Protein AF-A0A3R7RFD7-F1 (afdb_monomer)

Secondary structure (DSSP, 8-state):
-HHHHHHHHHHHHHHHHHHHHHHHHHHHHHHHHHHHTT-------TTSPSSS-HHHHS--EETTEE---

Foldseek 3Di:
DVVVVVVVVVVVVVVVVVVVVVVVVVVVVVVVCVVVVPPDPPPPPPVDDPDPDCVVPVPCDDPNDRDDD

Mean predicted aligned error: 14.59 Å

Sequence (69 aa):
MAEDTKQTAKRKQSVAEAARRARAEADVRRKQQEATSDAKVARKESGGRAGPEPTRYGDWEKDGIISDF

Structure (mmCIF, N/CA/C/O backbone):
data_AF-A0A3R7RFD7-F1
#
_entry.id   AF-A0A3R7RFD7-F1
#
loop_
_atom_site.group_PDB
_atom_site.id
_atom_site.type_symbol
_atom_site.label_atom_id
_atom_site.label_alt_id
_atom_site.label_comp_id
_atom_site.label_asym_id
_atom_site.label_entity_id
_atom_site.label_seq_id
_atom_site.pdbx_PDB_ins_code
_atom_site.Cartn_x
_atom_site.Cartn_y
_atom_site.Cartn_z
_atom_site.occupancy
_atom_site.B_iso_or_equiv
_atom_site.auth_seq_id
_atom_site.auth_comp_id
_atom_site.auth_asym_id
_atom_site.auth_atom_id
_atom_site.pdbx_PDB_model_num
ATOM 1 N N . MET A 1 1 ? 14.203 -7.699 -31.948 1.00 59.50 1 MET A N 1
ATOM 2 C CA . MET A 1 1 ? 13.655 -6.439 -31.389 1.00 59.50 1 MET A CA 1
ATOM 3 C C . MET A 1 1 ? 12.127 -6.420 -31.256 1.00 59.50 1 MET A C 1
ATOM 5 O O . MET A 1 1 ? 11.647 -5.875 -30.275 1.00 59.50 1 MET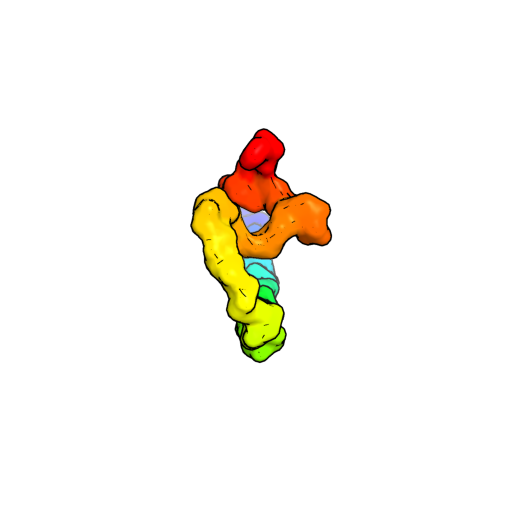 A O 1
ATOM 9 N N . ALA A 1 2 ? 11.344 -6.998 -32.181 1.00 65.88 2 ALA A N 1
ATOM 10 C CA . ALA A 1 2 ? 9.871 -6.990 -32.088 1.00 65.88 2 ALA A CA 1
ATOM 11 C C . ALA A 1 2 ? 9.271 -7.991 -31.069 1.00 65.88 2 ALA A C 1
ATOM 13 O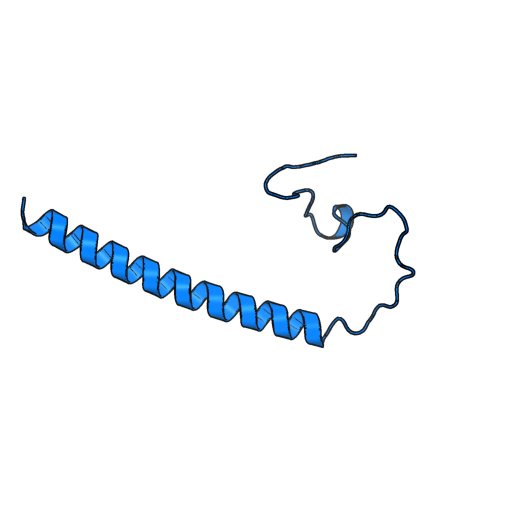 O . ALA A 1 2 ? 8.149 -7.808 -30.603 1.00 65.88 2 ALA A O 1
ATOM 14 N N . GLU A 1 3 ? 9.999 -9.049 -30.703 1.00 68.50 3 GLU A N 1
ATOM 15 C CA . GLU A 1 3 ? 9.542 -10.023 -29.696 1.00 68.50 3 GLU A CA 1
ATOM 16 C C . GLU A 1 3 ? 9.640 -9.499 -28.259 1.00 68.50 3 GLU A C 1
ATOM 18 O O . GLU A 1 3 ? 8.732 -9.731 -27.458 1.00 68.50 3 GLU A O 1
ATOM 23 N N . ASP A 1 4 ? 10.681 -8.728 -27.938 1.00 74.44 4 ASP A N 1
ATOM 24 C CA . ASP A 1 4 ? 10.884 -8.183 -26.590 1.00 74.44 4 ASP A CA 1
ATOM 25 C C . ASP A 1 4 ? 9.794 -7.191 -26.178 1.00 74.44 4 ASP A C 1
ATOM 27 O O . ASP A 1 4 ? 9.351 -7.184 -25.024 1.00 74.44 4 ASP A O 1
ATOM 31 N N . THR A 1 5 ? 9.302 -6.386 -27.122 1.00 80.12 5 THR A N 1
ATOM 32 C CA . THR A 1 5 ? 8.193 -5.450 -26.891 1.00 80.12 5 THR A CA 1
ATOM 33 C C . THR A 1 5 ? 6.875 -6.184 -26.656 1.00 80.12 5 THR A C 1
ATOM 35 O O . THR A 1 5 ? 6.097 -5.815 -25.771 1.00 80.12 5 THR A O 1
ATOM 38 N N . LYS A 1 6 ? 6.638 -7.283 -27.378 1.00 81.31 6 LYS A N 1
ATOM 39 C CA . LYS A 1 6 ? 5.461 -8.139 -27.175 1.00 81.31 6 LYS A CA 1
ATOM 40 C C . LYS A 1 6 ? 5.507 -8.845 -25.815 1.00 81.31 6 LYS A C 1
ATOM 42 O O . LYS A 1 6 ? 4.491 -8.920 -25.119 1.00 81.31 6 LYS A O 1
ATOM 47 N N . GLN A 1 7 ? 6.690 -9.287 -25.391 1.00 86.06 7 GLN A N 1
ATOM 48 C CA . GLN A 1 7 ? 6.888 -9.931 -24.094 1.00 86.06 7 GLN A CA 1
ATOM 49 C C . GLN A 1 7 ? 6.732 -8.954 -22.920 1.00 86.06 7 GLN A C 1
ATOM 51 O O . GLN A 1 7 ? 6.124 -9.298 -21.902 1.00 86.06 7 GLN A O 1
ATOM 56 N N . THR A 1 8 ? 7.209 -7.714 -23.052 1.00 86.88 8 THR A N 1
ATOM 57 C CA . THR A 1 8 ? 6.981 -6.678 -22.029 1.00 86.88 8 THR A CA 1
ATOM 58 C C . THR A 1 8 ? 5.509 -6.291 -21.919 1.00 86.88 8 THR A C 1
ATOM 60 O O . THR A 1 8 ? 5.019 -6.122 -20.802 1.00 86.88 8 THR A O 1
ATOM 63 N N . ALA A 1 9 ? 4.775 -6.206 -23.032 1.00 86.62 9 ALA A N 1
ATOM 64 C CA . ALA A 1 9 ? 3.336 -5.943 -23.008 1.00 86.62 9 ALA A CA 1
ATOM 65 C C . ALA A 1 9 ? 2.560 -7.037 -22.251 1.00 86.62 9 ALA A C 1
ATOM 67 O O . ALA A 1 9 ? 1.745 -6.723 -21.383 1.00 86.62 9 ALA A O 1
ATOM 68 N N . LYS A 1 10 ? 2.883 -8.315 -22.494 1.00 89.88 10 LYS A N 1
ATOM 69 C CA . LYS A 1 10 ? 2.262 -9.452 -21.795 1.00 89.88 10 LYS A CA 1
ATOM 70 C C . LYS A 1 10 ? 2.515 -9.417 -20.283 1.00 89.88 10 LYS A C 1
ATOM 72 O O . LYS A 1 10 ? 1.590 -9.622 -19.502 1.00 89.88 10 LYS A O 1
ATOM 77 N N . ARG A 1 11 ? 3.743 -9.092 -19.859 1.00 91.38 11 ARG A N 1
ATOM 78 C CA . ARG A 1 11 ? 4.087 -8.926 -18.432 1.00 91.38 11 ARG A CA 1
ATOM 79 C C . ARG A 1 11 ? 3.335 -7.762 -17.781 1.00 91.38 11 ARG A C 1
ATOM 81 O O . ARG A 1 11 ? 2.855 -7.887 -16.659 1.00 91.38 11 ARG A O 1
ATOM 88 N N . LYS A 1 12 ? 3.193 -6.631 -18.481 1.00 91.25 12 LYS A N 1
ATOM 89 C CA . LYS A 1 12 ? 2.418 -5.481 -17.980 1.00 91.25 12 LYS A CA 1
ATOM 90 C C . LYS A 1 12 ? 0.945 -5.842 -17.782 1.00 91.25 12 LYS A C 1
ATOM 92 O O . LYS A 1 12 ? 0.364 -5.478 -16.764 1.00 91.25 12 LYS A O 1
ATOM 97 N N . GLN A 1 13 ? 0.365 -6.599 -18.713 1.00 91.94 13 GLN A N 1
ATOM 98 C CA . GLN A 1 13 ? -1.012 -7.083 -18.601 1.00 91.94 13 GLN A CA 1
ATOM 99 C C . GLN A 1 13 ? -1.196 -8.030 -17.406 1.00 91.94 13 GLN A C 1
ATOM 101 O O . GLN A 1 13 ? -2.135 -7.844 -16.633 1.00 91.94 13 GLN A O 1
ATOM 106 N N . SER A 1 14 ? -0.278 -8.981 -17.193 1.00 92.50 14 SER A N 1
ATOM 107 C CA . SER A 1 14 ? -0.364 -9.901 -16.051 1.00 92.50 14 SER A CA 1
ATOM 108 C C . SER A 1 14 ? -0.218 -9.189 -14.702 1.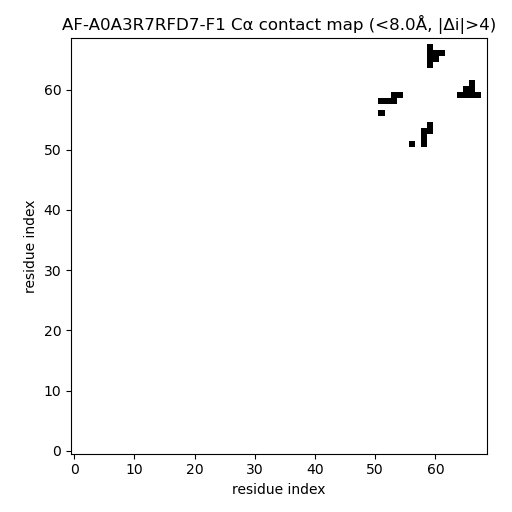00 92.50 14 SER A C 1
ATOM 110 O O . SER A 1 14 ? -0.938 -9.504 -13.757 1.00 92.50 14 SER A O 1
ATOM 112 N N . VAL A 1 15 ? 0.671 -8.194 -14.605 1.00 93.81 15 VAL A N 1
ATOM 113 C CA . VAL A 1 15 ? 0.835 -7.384 -13.384 1.00 93.81 15 VAL A CA 1
ATOM 114 C C . VAL A 1 15 ? -0.413 -6.543 -13.106 1.00 93.81 15 VAL A C 1
ATOM 116 O O . VAL A 1 15 ? -0.861 -6.477 -11.963 1.00 93.81 15 VAL A O 1
ATOM 119 N N . ALA A 1 16 ? -1.015 -5.938 -14.134 1.00 94.25 16 ALA A N 1
ATOM 120 C CA . ALA A 1 16 ? -2.240 -5.155 -13.977 1.00 94.25 16 ALA A CA 1
ATOM 121 C C . ALA A 1 16 ? -3.415 -6.011 -13.475 1.00 94.25 16 ALA A C 1
ATOM 123 O O . ALA A 1 16 ? -4.194 -5.573 -12.625 1.00 94.25 16 ALA A O 1
ATOM 124 N N . GLU A 1 17 ? -3.532 -7.248 -13.961 1.00 93.69 17 GLU A N 1
ATOM 125 C CA . GLU A 1 17 ? -4.554 -8.177 -13.490 1.00 93.69 17 GLU A CA 1
ATOM 126 C C . GLU A 1 17 ? -4.326 -8.599 -12.033 1.00 93.69 17 GLU A C 1
ATOM 128 O O . GLU A 1 17 ? -5.269 -8.562 -11.238 1.00 93.69 17 GLU A O 1
ATOM 133 N N . ALA A 1 18 ? -3.084 -8.920 -11.661 1.00 91.81 18 ALA A N 1
ATOM 134 C CA . ALA A 1 18 ? -2.718 -9.238 -10.282 1.00 91.81 18 ALA A CA 1
ATOM 135 C C . ALA A 1 18 ? -3.001 -8.064 -9.328 1.00 91.81 18 ALA A C 1
ATOM 137 O O . ALA A 1 18 ? -3.607 -8.256 -8.275 1.00 91.81 18 ALA A O 1
ATOM 138 N N . ALA A 1 19 ? -2.657 -6.836 -9.728 1.00 92.31 19 ALA A N 1
ATOM 139 C CA . ALA A 1 19 ? -2.919 -5.631 -8.942 1.00 92.31 19 ALA A CA 1
ATOM 140 C C . ALA A 1 19 ? -4.421 -5.396 -8.715 1.00 92.31 19 ALA A C 1
ATOM 142 O O . ALA A 1 19 ? -4.837 -5.000 -7.627 1.00 92.31 19 ALA A O 1
ATOM 143 N N . ARG A 1 20 ? -5.257 -5.662 -9.726 1.00 93.75 20 ARG A N 1
A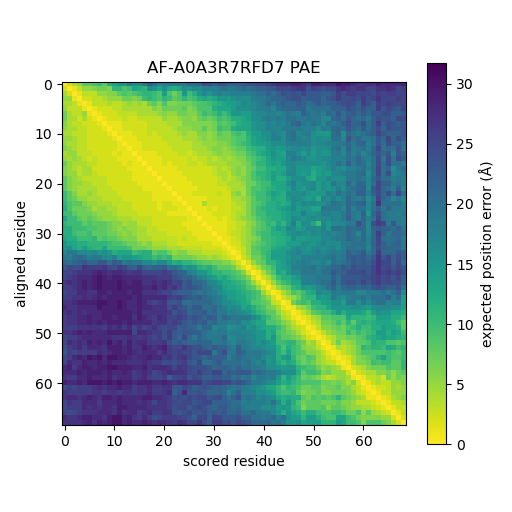TOM 144 C CA . ARG A 1 20 ? -6.717 -5.559 -9.599 1.00 93.75 20 ARG A CA 1
ATOM 145 C C . ARG A 1 20 ? -7.281 -6.584 -8.613 1.00 93.75 20 ARG A C 1
ATOM 147 O O . ARG A 1 20 ? -8.130 -6.217 -7.808 1.00 93.75 20 ARG A O 1
ATOM 154 N N . ARG A 1 21 ? -6.798 -7.831 -8.648 1.00 93.44 21 ARG A N 1
ATOM 155 C CA . ARG A 1 21 ? -7.205 -8.871 -7.685 1.00 93.44 21 ARG A CA 1
ATOM 156 C C . ARG A 1 21 ? -6.792 -8.499 -6.258 1.00 93.44 21 ARG A C 1
ATOM 158 O O . ARG A 1 21 ? -7.631 -8.518 -5.367 1.00 93.44 21 ARG A O 1
ATOM 165 N N . ALA A 1 22 ? -5.547 -8.059 -6.067 1.00 91.50 22 ALA A N 1
ATOM 166 C CA . ALA A 1 22 ? -5.036 -7.644 -4.761 1.00 91.50 22 ALA A CA 1
ATOM 167 C C . ALA A 1 22 ? -5.854 -6.496 -4.141 1.00 91.50 22 ALA A C 1
ATOM 169 O O . ALA A 1 22 ? -6.195 -6.548 -2.961 1.00 91.50 22 ALA A O 1
ATOM 170 N N . ARG A 1 23 ? -6.223 -5.485 -4.943 1.00 93.38 23 ARG A N 1
ATOM 171 C CA . ARG A 1 23 ? -7.082 -4.378 -4.485 1.00 93.38 23 ARG A CA 1
ATOM 172 C C . ARG A 1 23 ? -8.474 -4.855 -4.087 1.00 93.38 23 ARG A C 1
ATOM 174 O O . ARG A 1 23 ? -8.936 -4.504 -3.010 1.00 93.38 23 ARG A O 1
ATOM 181 N N . ALA A 1 24 ? -9.099 -5.699 -4.908 1.00 92.31 24 ALA A N 1
ATOM 182 C CA . ALA A 1 24 ? -10.425 -6.235 -4.610 1.00 92.31 24 ALA A CA 1
ATOM 183 C C . ALA A 1 24 ? -10.443 -7.017 -3.285 1.00 92.31 24 ALA A C 1
ATOM 185 O O . ALA A 1 24 ? -11.361 -6.854 -2.485 1.00 92.31 24 ALA A O 1
ATOM 186 N N . GLU A 1 25 ? -9.416 -7.824 -3.009 1.00 85.94 25 GLU A N 1
ATOM 187 C CA . GLU A 1 25 ? -9.310 -8.522 -1.725 1.00 85.94 25 GLU A CA 1
ATOM 188 C C . GLU A 1 25 ? -9.043 -7.575 -0.547 1.00 85.94 25 GLU A C 1
ATOM 190 O O . GLU A 1 25 ? -9.581 -7.787 0.539 1.00 85.94 25 GLU A O 1
ATOM 195 N N . ALA A 1 26 ? -8.218 -6.540 -0.732 1.00 88.25 26 ALA A N 1
ATOM 196 C CA . ALA A 1 26 ? -7.975 -5.530 0.297 1.00 88.25 26 ALA A CA 1
ATOM 197 C C . ALA A 1 26 ? -9.259 -4.762 0.649 1.00 88.25 26 ALA A C 1
ATOM 199 O O . ALA A 1 26 ? -9.552 -4.582 1.829 1.00 88.25 26 ALA A O 1
ATOM 200 N N . ASP A 1 27 ? -10.068 -4.399 -0.350 1.00 86.62 27 ASP A N 1
ATOM 201 C CA . ASP A 1 27 ? -11.369 -3.756 -0.141 1.00 86.62 27 ASP A CA 1
ATOM 202 C C . ASP A 1 27 ? -12.340 -4.670 0.618 1.00 86.62 27 ASP A C 1
ATOM 204 O O . ASP A 1 27 ? -13.059 -4.211 1.505 1.00 86.62 27 ASP A O 1
ATOM 208 N N . VAL A 1 28 ? -12.352 -5.974 0.316 1.00 88.25 28 VAL A N 1
ATOM 209 C CA . VAL A 1 28 ? -13.156 -6.955 1.065 1.00 88.25 28 VAL A CA 1
ATOM 210 C C . VAL A 1 28 ? -12.685 -7.052 2.517 1.00 88.25 28 VAL A C 1
ATOM 212 O O . VAL A 1 28 ? -13.5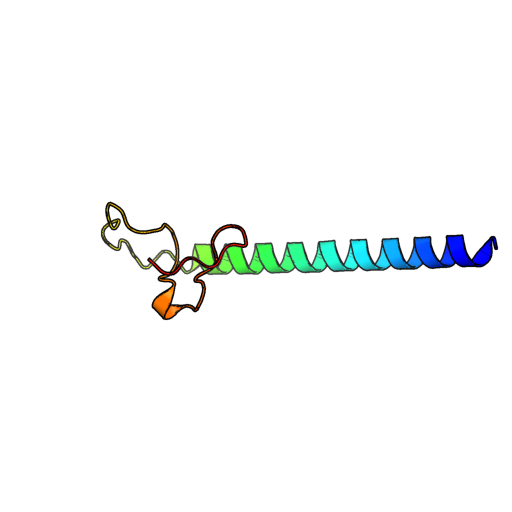19 -7.004 3.421 1.00 88.25 28 VAL A O 1
ATOM 215 N N . ARG A 1 29 ? -11.369 -7.125 2.761 1.00 81.00 29 ARG A N 1
ATOM 216 C CA . ARG A 1 29 ? -10.805 -7.133 4.123 1.00 81.00 29 ARG A CA 1
ATOM 217 C C . ARG A 1 29 ? -11.158 -5.855 4.884 1.00 81.00 29 ARG A C 1
ATOM 219 O O . ARG A 1 29 ? -11.563 -5.942 6.038 1.00 81.00 29 ARG A O 1
ATOM 226 N N . ARG A 1 30 ? -11.079 -4.689 4.234 1.00 78.88 30 ARG A N 1
ATOM 227 C CA . ARG A 1 30 ? -11.451 -3.396 4.823 1.00 78.88 30 ARG A CA 1
ATOM 228 C C . ARG A 1 30 ? -12.922 -3.368 5.228 1.00 78.88 30 ARG A C 1
ATOM 230 O O . ARG A 1 30 ? -13.222 -3.054 6.369 1.00 78.88 30 ARG A O 1
ATOM 237 N N . LYS A 1 31 ? -13.824 -3.785 4.335 1.00 80.00 31 LYS A N 1
ATOM 238 C CA . LYS A 1 31 ? -15.268 -3.859 4.621 1.00 80.00 31 LYS A CA 1
ATOM 239 C C . LYS A 1 31 ? -15.590 -4.820 5.764 1.00 80.00 31 LYS A C 1
ATOM 241 O O . LYS A 1 31 ? -16.463 -4.532 6.574 1.00 80.00 31 LYS A O 1
ATOM 246 N N . GLN A 1 32 ? -14.894 -5.956 5.842 1.00 76.50 32 GLN A N 1
ATOM 247 C CA . GLN A 1 32 ? -15.047 -6.901 6.952 1.00 76.50 32 GLN A CA 1
ATOM 248 C C . GLN A 1 32 ? -14.565 -6.295 8.274 1.00 76.50 32 GLN A C 1
ATOM 250 O O . GLN A 1 32 ? -15.270 -6.392 9.272 1.00 76.50 32 GLN A O 1
ATOM 255 N N . GLN A 1 33 ? -13.409 -5.626 8.274 1.00 70.25 33 GLN A N 1
ATOM 256 C CA . GLN A 1 33 ? -12.890 -4.927 9.451 1.00 70.25 33 GLN A CA 1
ATOM 257 C C . GLN A 1 33 ? -13.831 -3.808 9.902 1.00 70.25 33 GLN A C 1
ATOM 259 O O . GLN A 1 33 ? -14.164 -3.750 11.082 1.00 70.25 33 GLN A O 1
ATOM 264 N N . GLU A 1 34 ? -14.319 -2.990 8.967 1.00 69.88 34 GLU A N 1
ATOM 265 C CA . GLU A 1 34 ? -15.291 -1.921 9.214 1.00 69.88 34 GLU A CA 1
ATOM 266 C C . GLU A 1 34 ? -16.583 -2.473 9.835 1.00 69.88 34 GLU A C 1
ATOM 268 O O . GLU A 1 34 ? -17.018 -1.977 10.872 1.00 69.88 34 GLU A O 1
ATOM 273 N N . ALA A 1 35 ? -17.131 -3.565 9.289 1.00 64.31 35 ALA A N 1
ATOM 274 C CA . ALA A 1 35 ? -18.326 -4.224 9.823 1.00 64.31 35 ALA A CA 1
ATOM 275 C C . ALA A 1 35 ? -18.114 -4.841 11.219 1.00 64.31 35 ALA A C 1
ATOM 277 O O . ALA A 1 35 ? -19.051 -4.929 12.007 1.00 64.31 35 ALA A O 1
ATOM 278 N N . THR A 1 36 ? -16.889 -5.259 11.550 1.00 60.84 36 THR A N 1
ATOM 279 C CA . THR A 1 36 ? -16.536 -5.734 12.902 1.00 60.84 36 THR A CA 1
ATOM 280 C C . THR A 1 36 ? -16.130 -4.610 13.862 1.00 60.84 36 THR A C 1
ATOM 282 O O . THR A 1 36 ? -16.029 -4.837 15.066 1.00 60.84 36 THR A O 1
ATOM 285 N N . SER A 1 37 ? -15.899 -3.396 13.352 1.00 55.41 37 SER A N 1
ATOM 286 C CA . SER A 1 37 ? -15.398 -2.246 14.117 1.00 55.41 37 SER A CA 1
ATOM 287 C C . SER A 1 37 ? -16.490 -1.392 14.776 1.00 55.41 37 SER A C 1
ATOM 289 O O . SER A 1 37 ? -16.204 -0.304 15.268 1.00 55.41 37 SER A O 1
ATOM 291 N N . ASP A 1 38 ? -17.713 -1.917 14.901 1.00 51.50 38 ASP A N 1
ATOM 292 C CA . ASP A 1 38 ? -18.793 -1.327 15.718 1.00 51.50 38 ASP A CA 1
ATOM 293 C C . ASP A 1 38 ? -18.435 -1.253 17.225 1.00 51.50 38 ASP A C 1
ATOM 295 O O . ASP A 1 38 ? -19.105 -0.614 18.035 1.00 51.50 38 ASP A O 1
ATOM 299 N N . ALA A 1 39 ? -17.318 -1.859 17.633 1.00 54.41 39 ALA A N 1
ATOM 300 C CA . ALA A 1 39 ? -16.829 -1.850 19.003 1.00 54.41 39 ALA A CA 1
ATOM 301 C C . ALA A 1 39 ? -15.689 -0.844 19.223 1.00 54.41 39 ALA A C 1
ATOM 303 O O . ALA A 1 39 ? -14.563 -1.234 19.527 1.00 54.41 39 ALA A O 1
ATOM 304 N N . LYS A 1 40 ? -15.994 0.455 19.145 1.00 51.06 40 LYS A N 1
ATOM 305 C CA . LYS A 1 40 ? -15.610 1.420 20.193 1.00 51.06 40 LYS A CA 1
ATOM 306 C C . LYS A 1 40 ? -16.086 2.818 19.821 1.00 51.06 40 LYS A C 1
ATOM 308 O O . LYS A 1 40 ? -15.393 3.592 19.167 1.00 51.06 40 LYS A O 1
ATOM 313 N N . VAL A 1 41 ? -17.183 3.208 20.458 1.00 50.03 41 VAL A N 1
ATOM 314 C CA . VAL A 1 41 ? -17.334 4.562 21.004 1.00 50.03 41 VAL A CA 1
ATOM 315 C C . VAL A 1 41 ? -16.230 4.763 22.060 1.00 50.03 41 VAL A C 1
ATOM 317 O O . VAL A 1 41 ? -16.480 4.865 23.257 1.00 50.03 41 VAL A O 1
ATOM 320 N N . ALA A 1 42 ? -14.961 4.724 21.652 1.00 55.91 42 ALA A N 1
ATOM 321 C CA . ALA A 1 42 ? -13.910 5.345 22.429 1.00 55.91 42 ALA A CA 1
ATOM 322 C C . ALA A 1 42 ? -14.223 6.838 22.367 1.00 55.91 42 ALA A C 1
ATOM 324 O O . ALA A 1 42 ? -14.547 7.347 21.289 1.00 55.91 42 ALA A O 1
ATOM 325 N N . ARG A 1 43 ? -14.198 7.538 23.511 1.00 57.22 43 A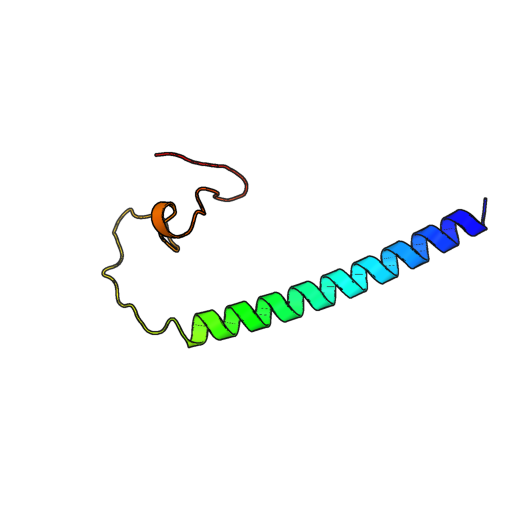RG A N 1
ATOM 326 C CA . ARG A 1 43 ? -14.205 9.006 23.495 1.00 57.22 43 ARG A CA 1
ATOM 327 C C . ARG A 1 43 ? -13.221 9.429 22.412 1.00 57.22 43 ARG A C 1
ATOM 329 O O . ARG A 1 43 ? -12.068 9.015 22.478 1.00 57.22 43 ARG A O 1
ATOM 336 N N . LYS A 1 44 ? -13.698 10.174 21.410 1.00 56.38 44 LYS A N 1
ATOM 337 C CA . LYS A 1 44 ? -12.835 10.769 20.389 1.00 56.38 44 LYS A CA 1
ATOM 338 C C . LYS A 1 44 ? -11.716 11.464 21.148 1.00 56.38 44 LYS A C 1
ATOM 340 O O . LYS A 1 44 ? -11.997 12.417 21.875 1.00 56.38 44 LYS A O 1
ATOM 345 N N . GLU A 1 45 ? -10.497 10.953 21.044 1.00 59.59 45 GLU A N 1
ATOM 346 C CA . GLU A 1 45 ? -9.354 11.652 21.601 1.00 59.59 45 GLU A CA 1
ATOM 347 C C . GLU A 1 45 ? -9.263 12.979 20.856 1.00 59.59 45 GLU A C 1
ATOM 349 O O . GLU A 1 45 ? -9.011 13.032 19.651 1.00 59.59 45 GLU A O 1
ATOM 354 N N . SER A 1 46 ? -9.597 14.068 21.541 1.00 53.62 46 SER A N 1
ATOM 355 C CA . SER A 1 46 ? -9.491 15.400 20.970 1.00 53.62 46 SER A CA 1
ATOM 356 C C . SER A 1 46 ? -8.008 15.735 20.865 1.00 53.62 46 SER A C 1
ATOM 358 O O . SER A 1 46 ? -7.361 15.958 21.884 1.00 53.62 46 SER A O 1
ATOM 360 N N . GLY A 1 47 ? -7.478 15.734 19.642 1.00 57.91 47 GLY A N 1
ATOM 361 C CA . GLY A 1 47 ? -6.057 15.971 19.368 1.00 57.91 47 GLY A CA 1
ATOM 362 C C . GLY A 1 47 ? -5.228 14.706 19.115 1.00 57.91 47 GLY A C 1
ATOM 363 O O . GLY A 1 47 ? -4.067 14.837 18.743 1.00 57.91 47 GLY A O 1
ATOM 364 N N . GLY A 1 48 ? -5.810 13.508 19.254 1.00 64.50 48 GLY A N 1
ATOM 365 C CA . GLY A 1 48 ? -5.159 12.249 18.876 1.00 64.50 48 GLY A CA 1
ATOM 366 C C . GLY A 1 48 ? -5.166 12.023 17.359 1.00 64.50 48 GLY A C 1
ATOM 367 O O . GLY A 1 48 ? -6.048 12.518 16.646 1.00 64.50 48 GLY A O 1
ATOM 368 N N . ARG A 1 49 ? -4.183 11.275 16.838 1.00 61.69 49 ARG A N 1
ATOM 369 C CA . ARG A 1 49 ? -4.160 10.887 15.417 1.00 61.69 49 ARG A CA 1
ATOM 370 C C . ARG A 1 49 ? -5.337 9.949 15.135 1.00 61.69 49 ARG A C 1
ATOM 372 O O . ARG A 1 49 ? -5.614 9.035 15.901 1.00 61.69 49 ARG A O 1
ATOM 379 N N . ALA A 1 50 ? -6.046 10.186 14.032 1.00 60.91 50 ALA A N 1
ATOM 380 C CA . ALA A 1 50 ? -7.115 9.291 13.606 1.00 60.91 50 ALA A CA 1
ATOM 381 C C . ALA A 1 50 ? -6.517 7.949 13.162 1.00 60.91 50 ALA A C 1
ATOM 383 O O . ALA A 1 50 ? -5.677 7.932 12.265 1.00 60.91 50 ALA A O 1
ATOM 384 N N . GLY A 1 51 ? -6.976 6.847 13.754 1.00 66.38 51 GLY A N 1
ATOM 385 C CA . GLY A 1 51 ? -6.525 5.501 13.404 1.00 66.38 51 GLY A CA 1
ATOM 386 C C . GLY A 1 51 ? -6.098 4.676 14.620 1.00 66.38 51 GLY A C 1
ATOM 387 O O . GLY A 1 51 ? -6.208 5.142 15.754 1.00 66.38 51 GLY A O 1
ATOM 388 N N . PRO A 1 52 ? -5.678 3.421 14.400 1.00 64.75 52 PRO A N 1
ATOM 389 C CA . PRO A 1 52 ? -5.119 2.579 15.450 1.00 64.75 52 PRO A CA 1
ATOM 390 C C . PRO A 1 52 ? -3.842 3.201 16.037 1.00 64.75 52 PRO A C 1
ATOM 392 O O . PRO A 1 52 ? -3.014 3.732 15.308 1.00 64.75 52 PRO A O 1
ATOM 395 N N . GLU A 1 53 ? -3.679 3.103 17.357 1.00 61.84 53 GLU A N 1
ATOM 396 C CA . GLU A 1 53 ? -2.499 3.589 18.088 1.00 61.84 53 GLU A CA 1
ATOM 397 C C . GLU A 1 53 ? -1.175 3.094 17.457 1.00 61.84 53 GLU A C 1
ATOM 399 O O . GLU A 1 53 ? -0.922 1.880 17.483 1.00 61.84 53 GLU A O 1
ATOM 404 N N . PRO A 1 54 ? -0.295 3.988 16.963 1.00 66.12 54 PRO A N 1
ATOM 405 C CA . PRO A 1 54 ? 0.988 3.627 16.344 1.00 66.12 54 PRO A CA 1
ATOM 406 C C . PRO A 1 54 ? 1.824 2.680 17.205 1.00 66.12 54 PRO A C 1
ATOM 408 O O . 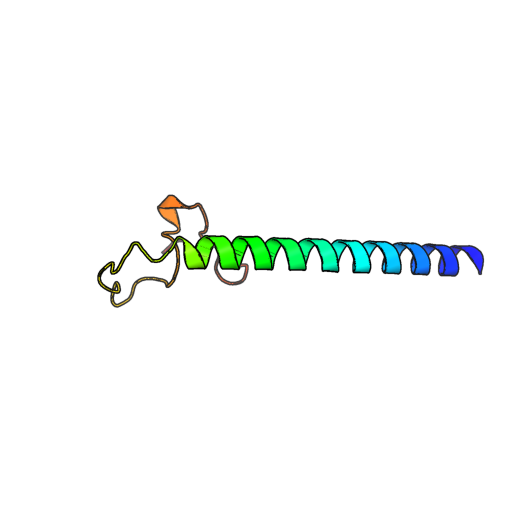PRO A 1 54 ? 2.376 1.684 16.740 1.00 66.12 54 PRO A O 1
ATOM 411 N N . THR A 1 55 ? 1.838 2.934 18.511 1.00 63.88 55 THR A N 1
ATOM 412 C CA . THR A 1 55 ? 2.584 2.175 19.519 1.00 63.88 55 THR A CA 1
ATOM 413 C C . THR A 1 55 ? 2.069 0.747 19.690 1.00 63.88 55 THR A C 1
ATOM 415 O O . THR A 1 55 ? 2.825 -0.146 20.063 1.00 63.88 55 THR A O 1
ATOM 418 N N . ARG A 1 56 ? 0.774 0.513 19.439 1.00 61.78 56 ARG A N 1
ATOM 419 C CA . ARG A 1 56 ? 0.124 -0.795 19.614 1.00 61.78 56 ARG A CA 1
ATOM 420 C C . ARG A 1 56 ? 0.091 -1.607 18.320 1.00 61.78 56 ARG A C 1
ATOM 422 O O . ARG A 1 56 ? 0.071 -2.833 18.388 1.00 61.78 56 ARG A O 1
ATOM 429 N N . TYR A 1 57 ? 0.077 -0.937 17.171 1.00 64.12 57 TYR A N 1
ATOM 430 C CA . TYR A 1 57 ? -0.101 -1.569 15.863 1.00 64.12 57 TYR A CA 1
ATOM 431 C C . TYR A 1 57 ? 1.124 -1.453 14.944 1.00 64.12 57 TYR A C 1
ATOM 433 O O . TYR A 1 57 ? 1.101 -1.992 13.843 1.00 64.12 57 TYR A O 1
ATOM 441 N N . GLY A 1 58 ? 2.205 -0.813 15.402 1.00 66.94 58 GLY A N 1
ATOM 442 C CA . GLY A 1 58 ? 3.463 -0.687 14.661 1.00 66.94 58 GLY A CA 1
ATOM 443 C C . GLY A 1 58 ? 3.415 0.309 13.500 1.00 66.94 58 GLY A C 1
ATOM 444 O O . GLY A 1 58 ? 4.395 0.425 12.773 1.00 66.94 58 GLY A O 1
ATOM 445 N N . ASP A 1 59 ? 2.308 1.035 13.338 1.00 67.50 59 ASP A N 1
ATOM 446 C CA . ASP A 1 59 ? 2.093 1.982 12.247 1.00 67.50 59 ASP A CA 1
ATOM 447 C C . ASP A 1 59 ? 2.451 3.404 12.693 1.00 67.50 59 ASP A C 1
ATOM 449 O O . ASP A 1 59 ? 1.599 4.208 13.069 1.00 67.50 59 ASP A O 1
ATOM 453 N N . TRP A 1 60 ? 3.754 3.687 12.725 1.00 68.56 60 TRP A N 1
ATOM 454 C CA . TRP A 1 60 ? 4.292 5.038 12.947 1.00 68.56 60 TRP A CA 1
ATOM 455 C C . TRP A 1 60 ? 4.342 5.847 11.647 1.00 68.56 60 TRP A C 1
ATOM 457 O O .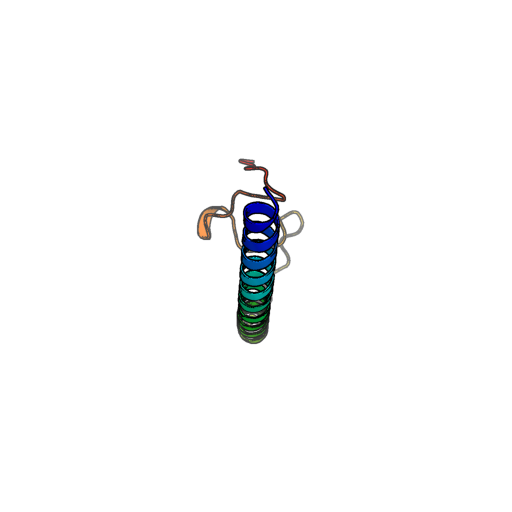 TRP A 1 60 ? 4.850 6.970 11.632 1.00 68.56 60 TRP A O 1
ATOM 467 N N . GLU A 1 61 ? 3.842 5.271 10.553 1.00 68.44 61 GLU A N 1
ATOM 468 C CA . GLU A 1 61 ? 3.887 5.845 9.224 1.00 68.44 61 GLU A CA 1
ATOM 469 C C . GLU A 1 61 ? 2.587 6.598 8.936 1.00 68.44 61 GLU A C 1
ATOM 471 O O . GLU A 1 61 ? 1.482 6.067 9.003 1.00 68.44 61 GLU A O 1
ATOM 476 N N . LYS A 1 62 ? 2.709 7.875 8.583 1.00 62.53 62 LYS A N 1
ATOM 477 C CA . LYS A 1 62 ? 1.611 8.639 7.995 1.00 62.53 62 LYS A CA 1
ATOM 478 C C . LYS A 1 62 ? 2.059 9.136 6.634 1.00 62.53 62 LYS A C 1
ATOM 480 O O . LYS A 1 62 ? 3.047 9.857 6.544 1.00 62.53 62 LYS A O 1
ATOM 485 N N . ASP A 1 63 ? 1.335 8.747 5.589 1.00 61.31 63 ASP A N 1
ATOM 486 C CA . ASP A 1 63 ? 1.620 9.148 4.206 1.00 61.31 63 ASP A CA 1
ATOM 487 C C . ASP A 1 63 ? 3.068 8.837 3.754 1.00 61.31 63 ASP A C 1
ATOM 489 O O . ASP A 1 63 ? 3.667 9.609 3.005 1.00 61.31 63 ASP A O 1
ATOM 493 N N . GLY A 1 64 ? 3.662 7.723 4.208 1.00 69.56 64 GLY A N 1
ATOM 494 C CA . GLY A 1 64 ? 5.050 7.369 3.872 1.00 69.56 64 GLY A CA 1
ATOM 495 C C . GLY A 1 64 ? 6.113 7.915 4.825 1.00 69.56 64 GLY A C 1
ATOM 496 O O . GLY A 1 64 ? 7.301 7.687 4.601 1.00 69.56 64 GLY A O 1
ATOM 497 N N . ILE A 1 65 ? 5.719 8.665 5.860 1.00 69.12 65 ILE A N 1
ATOM 498 C CA . ILE A 1 65 ? 6.644 9.349 6.767 1.00 69.12 65 ILE A CA 1
ATOM 499 C C . ILE A 1 65 ? 6.523 8.755 8.166 1.00 69.12 65 ILE A C 1
ATOM 501 O O . ILE A 1 65 ? 5.469 8.847 8.798 1.00 69.12 65 ILE A O 1
ATOM 505 N N . ILE A 1 66 ? 7.623 8.179 8.658 1.00 72.62 66 ILE A N 1
ATOM 506 C CA . ILE A 1 66 ? 7.747 7.743 10.051 1.00 72.62 66 ILE A CA 1
ATOM 507 C C . ILE A 1 66 ? 7.804 8.994 10.928 1.00 72.62 66 ILE A C 1
ATOM 509 O O . ILE A 1 66 ? 8.671 9.847 10.744 1.00 72.62 66 ILE A O 1
ATOM 513 N N . SER A 1 67 ? 6.869 9.110 11.863 1.00 62.34 67 SER A N 1
ATOM 514 C CA . SER A 1 67 ? 6.775 10.235 12.788 1.00 62.34 67 SER A CA 1
ATOM 515 C C . SER A 1 67 ? 6.831 9.705 14.214 1.00 62.34 67 SER A C 1
ATOM 517 O O . SER A 1 67 ? 5.837 9.160 14.685 1.00 62.34 67 SER A O 1
ATOM 519 N N . ASP A 1 68 ? 7.951 9.892 14.912 1.00 65.56 68 ASP A N 1
ATOM 520 C CA . ASP A 1 68 ? 7.996 9.788 16.370 1.00 65.56 68 ASP A CA 1
ATOM 521 C C . ASP A 1 68 ? 7.730 11.177 16.944 1.00 65.56 68 ASP A C 1
ATOM 523 O O . ASP A 1 68 ? 8.485 12.061 16.623 1.00 65.56 68 ASP A O 1
ATOM 527 N N . PHE A 1 69 ? 6.595 11.426 17.607 1.00 55.09 69 PHE A N 1
ATOM 528 C CA . PHE A 1 69 ? 6.216 12.613 18.421 1.00 55.09 69 PHE A CA 1
ATOM 529 C C . PHE A 1 69 ? 4.684 12.753 18.437 1.00 55.09 69 PHE A C 1
ATOM 531 O O . PHE A 1 69 ? 4.038 12.718 17.351 1.00 55.09 69 PHE A O 1
#

pLDDT: mean 72.98, std 13.92, range [50.03, 94.25]

Radius of gyration: 19.9 Å; Cα contacts (8 Å, |Δi|>4): 13; chains: 1; bounding box: 32×26×56 Å

Solvent-accessible surface area (backbone atoms only — not comparable to full-atom values): 4404 Å² total; per-residue (Å²): 118,76,63,61,56,54,52,52,51,53,52,52,52,52,51,53,53,51,53,51,52,54,49,55,52,49,53,51,53,48,53,51,50,58,72,65,54,78,79,63,92,57,78,78,60,86,87,56,78,91,70,80,56,32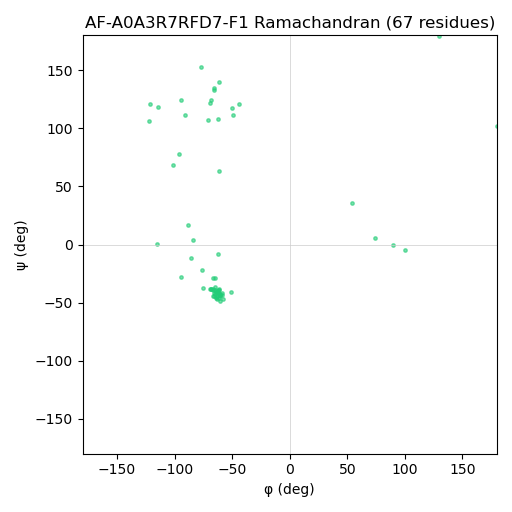,90,81,70,73,52,43,58,56,98,88,40,76,57,92,130